Protein AF-A0A950VZ72-F1 (afdb_monomer_lite)

Foldseek 3Di:
DPPVVVVVLVVLQVQLLQPQALVSNVVSLVVSCVVPCVPCVVVSVVCVVCVVVSRVSNVDDPPDDD

Sequence (66 aa):
MPRREREQVARDLKPIYTAVDADAAQQALEAFDQKWDERFPVITQAWLNAWEYVIPFLASPQKYVA

Structure (mmCIF, N/CA/C/O backbone):
data_AF-A0A950VZ72-F1
#
_entry.id   AF-A0A950VZ72-F1
#
loop_
_atom_site.group_PDB
_atom_site.id
_atom_site.type_symbol
_atom_site.label_atom_id
_atom_site.label_alt_id
_atom_site.label_comp_id
_atom_site.label_asym_id
_atom_site.label_entity_id
_atom_site.label_seq_id
_atom_site.pdbx_PDB_ins_code
_atom_site.Cartn_x
_atom_site.Cartn_y
_atom_site.Cartn_z
_atom_site.occupancy
_atom_site.B_iso_or_equiv
_atom_site.auth_seq_id
_atom_site.auth_comp_id
_atom_site.auth_asym_id
_atom_site.auth_atom_id
_atom_site.pdbx_PDB_model_num
ATOM 1 N N . MET A 1 1 ? 3.322 4.974 -17.014 1.00 78.44 1 MET A N 1
ATOM 2 C CA . MET A 1 1 ? 2.498 3.744 -16.953 1.00 78.44 1 MET A CA 1
ATOM 3 C C . MET A 1 1 ? 1.648 3.552 -18.209 1.00 78.44 1 MET A C 1
ATOM 5 O O . MET A 1 1 ? 0.769 4.385 -18.446 1.00 78.44 1 MET A O 1
ATOM 9 N N . PRO A 1 2 ? 1.864 2.459 -18.962 1.00 91.19 2 PRO A N 1
ATOM 10 C CA . PRO A 1 2 ? 0.913 1.866 -19.908 1.00 91.19 2 PRO A CA 1
ATOM 11 C C . PRO A 1 2 ? -0.469 1.587 -19.293 1.00 91.19 2 PRO A C 1
ATOM 13 O O . PRO A 1 2 ? -0.588 1.340 -18.095 1.00 91.19 2 PRO A O 1
ATOM 16 N N . ARG A 1 3 ? -1.524 1.562 -20.120 1.00 90.00 3 ARG A N 1
ATOM 17 C CA . ARG A 1 3 ? -2.919 1.372 -19.671 1.00 90.00 3 ARG A CA 1
ATOM 18 C C . ARG A 1 3 ? -3.137 0.091 -18.855 1.00 90.00 3 ARG A C 1
ATOM 20 O O . ARG A 1 3 ? -3.768 0.155 -17.807 1.00 90.00 3 ARG A O 1
ATOM 27 N N . ARG A 1 4 ? -2.596 -1.046 -19.310 1.00 91.50 4 ARG A N 1
ATOM 28 C CA . ARG A 1 4 ? -2.749 -2.342 -18.620 1.00 91.50 4 ARG A CA 1
ATOM 29 C C . ARG A 1 4 ? -2.162 -2.321 -17.205 1.00 91.50 4 ARG A C 1
ATOM 31 O O . ARG A 1 4 ? -2.748 -2.884 -16.292 1.00 91.50 4 ARG A O 1
ATOM 38 N N . GLU A 1 5 ? -1.046 -1.623 -17.015 1.00 93.00 5 GLU A N 1
ATOM 39 C CA . GLU A 1 5 ? -0.427 -1.476 -15.694 1.00 93.00 5 GLU A CA 1
ATOM 40 C C . GLU A 1 5 ? -1.240 -0.565 -14.788 1.00 93.00 5 GLU A C 1
ATOM 42 O O . GLU A 1 5 ? -1.403 -0.889 -13.623 1.00 93.00 5 GLU A O 1
ATOM 47 N N . ARG A 1 6 ? -1.827 0.518 -15.316 1.00 93.12 6 ARG A N 1
ATOM 48 C CA . ARG A 1 6 ? -2.732 1.371 -14.527 1.00 93.12 6 ARG A CA 1
ATOM 49 C C . ARG A 1 6 ? -3.916 0.579 -13.979 1.00 93.12 6 ARG A C 1
ATOM 51 O O . ARG A 1 6 ? -4.277 0.744 -12.821 1.00 93.12 6 ARG A O 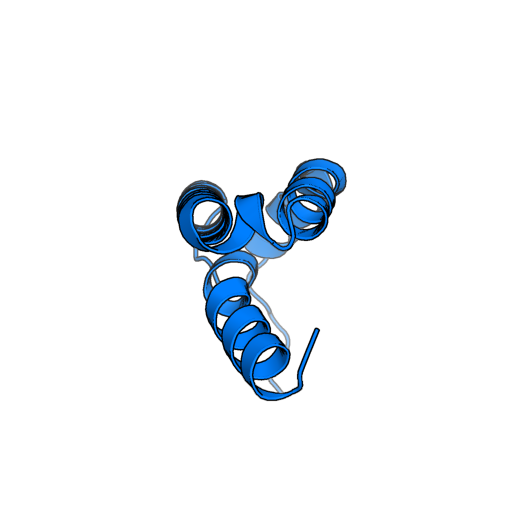1
ATOM 58 N N . GLU A 1 7 ? -4.506 -0.282 -14.808 1.00 95.38 7 GLU A N 1
ATOM 59 C CA . GLU A 1 7 ? -5.625 -1.140 -14.405 1.00 95.38 7 GLU A CA 1
ATOM 60 C C . GLU A 1 7 ? -5.203 -2.142 -13.319 1.00 95.38 7 GLU A C 1
ATOM 62 O O . GLU A 1 7 ? -5.963 -2.381 -12.382 1.00 95.38 7 GLU A O 1
ATOM 67 N N . GLN A 1 8 ? -3.992 -2.698 -13.407 1.00 96.62 8 GLN A N 1
ATOM 68 C CA . GLN A 1 8 ? -3.489 -3.638 -12.407 1.00 96.62 8 GLN A CA 1
ATOM 69 C C . GLN A 1 8 ? -3.090 -2.947 -11.099 1.00 96.62 8 GLN A C 1
ATOM 71 O O . GLN A 1 8 ? -3.504 -3.392 -10.036 1.00 96.62 8 GLN A O 1
ATOM 76 N N . VAL A 1 9 ? -2.391 -1.815 -11.175 1.00 96.06 9 VAL A N 1
ATOM 77 C CA . VAL A 1 9 ? -2.050 -0.978 -10.017 1.00 96.06 9 VAL A CA 1
ATOM 78 C C . VAL A 1 9 ? -3.313 -0.546 -9.278 1.00 96.06 9 VAL A C 1
ATOM 80 O O . VAL A 1 9 ? -3.387 -0.691 -8.067 1.00 96.06 9 VAL A O 1
ATOM 83 N N . ALA A 1 10 ? -4.349 -0.084 -9.985 1.00 95.75 10 ALA A N 1
ATOM 84 C CA . ALA A 1 10 ? -5.609 0.304 -9.350 1.00 95.75 10 ALA A CA 1
ATOM 85 C C . ALA A 1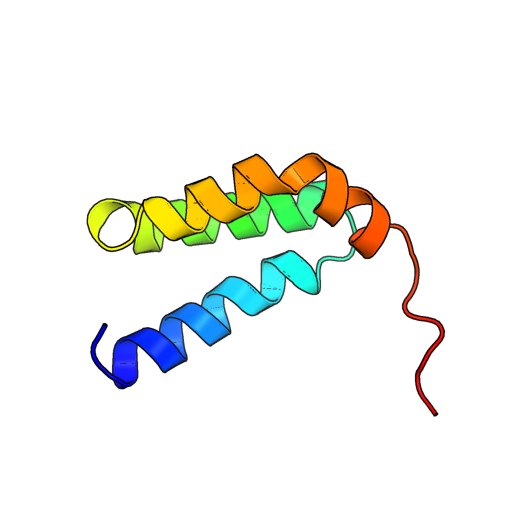 10 ? -6.296 -0.868 -8.624 1.00 95.75 10 ALA A C 1
ATOM 87 O O . ALA A 1 10 ? -6.883 -0.673 -7.559 1.00 95.75 10 ALA A O 1
ATOM 88 N N . ARG A 1 11 ? -6.222 -2.084 -9.185 1.00 97.12 11 ARG A N 1
ATOM 89 C CA . ARG A 1 11 ? -6.732 -3.297 -8.528 1.00 97.12 11 ARG A CA 1
ATOM 90 C C . ARG A 1 11 ? -5.932 -3.638 -7.276 1.00 97.12 11 ARG A C 1
ATOM 92 O O . ARG A 1 11 ? -6.545 -3.945 -6.262 1.00 97.12 11 ARG A O 1
ATOM 99 N N . ASP A 1 12 ? -4.610 -3.548 -7.345 1.00 97.44 12 ASP A N 1
ATOM 100 C CA . ASP A 1 12 ? -3.717 -3.908 -6.241 1.00 97.44 12 ASP A CA 1
ATOM 101 C C . ASP A 1 12 ? -3.691 -2.841 -5.129 1.00 97.44 12 ASP A C 1
ATOM 103 O O . ASP A 1 12 ? -3.403 -3.164 -3.985 1.00 97.44 12 ASP A O 1
ATOM 107 N N . LEU A 1 13 ? -4.049 -1.587 -5.430 1.00 96.50 13 LEU A N 1
ATOM 108 C CA . LEU A 1 13 ? -4.237 -0.526 -4.431 1.00 96.50 13 LEU A CA 1
ATOM 109 C C . LEU A 1 13 ? -5.554 -0.653 -3.656 1.00 96.50 13 LEU A C 1
ATOM 111 O O . LEU A 1 13 ? -5.667 -0.136 -2.547 1.00 96.50 13 LEU A O 1
ATOM 115 N N . LYS A 1 14 ? -6.568 -1.311 -4.236 1.00 95.25 14 LYS A N 1
ATOM 116 C CA . LYS A 1 14 ? -7.905 -1.418 -3.635 1.00 95.25 14 LYS A CA 1
ATOM 117 C C . LYS A 1 14 ? -7.893 -1.984 -2.211 1.00 95.25 14 LYS A C 1
ATOM 119 O O . LYS A 1 14 ? -8.494 -1.349 -1.349 1.00 95.25 14 LYS A O 1
ATOM 124 N N . PRO A 1 15 ? -7.199 -3.101 -1.929 1.00 96.38 15 PRO A N 1
ATOM 125 C CA . PRO A 1 15 ? -7.171 -3.682 -0.592 1.00 96.38 15 PRO A CA 1
ATOM 126 C C . PRO A 1 15 ? -6.614 -2.752 0.491 1.00 96.38 15 PRO A C 1
ATOM 128 O O . PRO A 1 15 ? -6.985 -2.921 1.643 1.00 96.38 15 PRO A O 1
ATOM 131 N N . ILE A 1 16 ? -5.787 -1.759 0.139 1.00 95.44 16 ILE A N 1
ATOM 132 C CA . ILE A 1 16 ? -5.182 -0.827 1.101 1.00 95.44 16 ILE A CA 1
ATOM 133 C C . ILE A 1 16 ? -6.249 0.100 1.699 1.00 95.44 16 ILE A C 1
ATOM 135 O O . ILE A 1 16 ? -6.372 0.197 2.915 1.00 95.44 16 ILE A O 1
ATOM 139 N N . TYR A 1 17 ? -7.068 0.753 0.865 1.00 90.56 17 TYR A N 1
ATOM 140 C CA . TYR A 1 17 ? -8.093 1.696 1.346 1.00 90.56 17 TYR A CA 1
ATOM 141 C C . TYR A 1 17 ? -9.435 1.049 1.688 1.00 90.56 17 TYR A C 1
ATOM 143 O O . TYR A 1 17 ? -10.309 1.718 2.233 1.00 90.56 17 TYR A O 1
ATOM 151 N N . THR A 1 18 ? -9.635 -0.224 1.344 1.00 92.44 18 THR A N 1
ATOM 152 C CA . THR A 1 18 ? -10.820 -0.994 1.757 1.00 92.44 18 THR A CA 1
ATOM 153 C C . THR A 1 18 ? -10.522 -1.977 2.885 1.00 92.44 18 THR A C 1
ATOM 155 O O . THR A 1 18 ? -11.328 -2.877 3.121 1.00 92.44 18 THR A O 1
ATOM 158 N N . ALA A 1 19 ? -9.355 -1.876 3.521 1.00 93.88 19 ALA A N 1
ATOM 159 C CA . ALA A 1 19 ? -8.984 -2.730 4.638 1.00 93.88 19 ALA A CA 1
ATOM 160 C C . ALA A 1 19 ? -9.928 -2.536 5.834 1.00 93.88 19 ALA A C 1
ATOM 162 O O . ALA A 1 19 ? -10.543 -1.483 6.000 1.00 93.88 19 ALA A O 1
ATOM 163 N N . VAL A 1 20 ? -10.036 -3.570 6.669 1.00 89.50 20 VAL A N 1
ATOM 164 C CA . VAL A 1 20 ? -10.897 -3.561 7.864 1.00 89.50 20 VAL A CA 1
ATOM 165 C C . VAL A 1 20 ? -10.293 -2.771 9.027 1.00 89.50 20 VAL A C 1
ATOM 167 O O . VAL A 1 20 ? -11.030 -2.289 9.882 1.00 89.50 20 VAL A O 1
ATOM 170 N N . ASP A 1 21 ? -8.969 -2.636 9.048 1.00 90.69 21 ASP A N 1
ATOM 171 C CA . ASP A 1 21 ? -8.191 -1.906 10.041 1.00 90.69 21 ASP A CA 1
ATOM 172 C C . ASP A 1 21 ? -6.815 -1.510 9.466 1.00 90.69 21 ASP A C 1
ATOM 174 O O . ASP A 1 21 ? -6.490 -1.792 8.306 1.00 90.69 21 ASP A O 1
ATOM 178 N N . ALA A 1 22 ? -6.023 -0.805 10.277 1.00 91.94 22 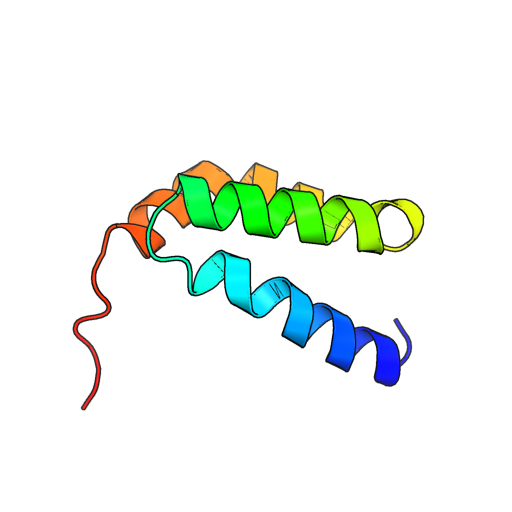ALA A N 1
ATOM 179 C CA . ALA A 1 22 ? -4.700 -0.321 9.895 1.00 91.94 22 ALA A CA 1
ATOM 180 C C . ALA A 1 22 ? -3.698 -1.457 9.630 1.00 91.94 22 ALA A C 1
ATOM 182 O O . ALA A 1 22 ? -2.901 -1.347 8.700 1.00 91.94 22 ALA A O 1
ATOM 183 N N . ASP A 1 23 ? -3.761 -2.549 10.394 1.00 94.44 23 ASP A N 1
ATOM 184 C CA . ASP A 1 23 ? -2.841 -3.680 10.248 1.00 94.44 23 ASP A CA 1
ATOM 185 C C . ASP A 1 23 ? -3.079 -4.398 8.913 1.00 94.44 23 ASP A C 1
ATOM 187 O O . ASP A 1 23 ? -2.138 -4.675 8.166 1.00 94.44 23 ASP A O 1
ATOM 191 N N . ALA A 1 24 ? -4.345 -4.630 8.552 1.00 95.44 24 ALA A N 1
ATOM 192 C CA . ALA A 1 24 ? -4.717 -5.199 7.262 1.00 95.44 24 ALA A CA 1
ATOM 193 C C . ALA A 1 24 ? -4.333 -4.276 6.091 1.00 95.44 24 ALA A C 1
ATOM 195 O O . ALA A 1 24 ? -3.875 -4.756 5.051 1.00 95.44 24 ALA A O 1
ATOM 196 N N . ALA A 1 25 ? -4.474 -2.955 6.251 1.00 95.81 25 ALA A N 1
ATOM 197 C CA . ALA A 1 25 ? -4.024 -1.998 5.242 1.00 95.81 25 ALA A CA 1
ATOM 198 C C . ALA A 1 25 ? -2.502 -2.019 5.075 1.00 95.81 25 ALA A C 1
ATOM 200 O O . ALA A 1 25 ? -2.015 -1.931 3.948 1.00 95.81 25 ALA A O 1
ATOM 201 N N . GLN A 1 26 ? -1.754 -2.148 6.174 1.00 96.44 26 GLN A N 1
ATOM 202 C CA . GLN A 1 26 ? -0.297 -2.206 6.140 1.00 96.44 26 GLN A CA 1
ATOM 203 C C . GLN A 1 26 ? 0.180 -3.469 5.420 1.00 96.44 26 GLN A C 1
ATOM 205 O O . GLN A 1 26 ? 1.011 -3.376 4.522 1.00 96.44 26 GLN A O 1
ATOM 210 N N . GLN A 1 27 ? -0.407 -4.629 5.726 1.00 97.81 27 GLN A N 1
ATOM 211 C CA . GLN A 1 27 ? -0.108 -5.882 5.022 1.00 97.81 27 GLN A CA 1
ATOM 212 C C . GLN A 1 27 ? -0.415 -5.780 3.521 1.00 97.81 27 GLN A C 1
ATOM 214 O O . GLN A 1 27 ? 0.348 -6.262 2.681 1.00 97.81 27 GLN A O 1
ATOM 219 N N . ALA A 1 28 ? -1.524 -5.126 3.161 1.00 97.69 28 ALA A N 1
ATOM 220 C CA . ALA A 1 28 ? -1.861 -4.868 1.766 1.00 97.69 28 ALA A CA 1
ATOM 221 C C . ALA A 1 28 ? -0.852 -3.925 1.086 1.00 97.69 28 ALA A C 1
ATOM 223 O O . ALA A 1 28 ? -0.505 -4.145 -0.075 1.00 97.69 28 ALA A O 1
ATOM 224 N N . LEU A 1 29 ? -0.368 -2.900 1.795 1.00 97.69 29 LEU A N 1
ATOM 225 C CA . LEU A 1 29 ? 0.649 -1.975 1.296 1.00 97.69 29 LEU A CA 1
ATOM 226 C C . LEU A 1 29 ? 2.004 -2.672 1.108 1.00 97.69 29 LEU A C 1
ATOM 228 O O . LEU A 1 29 ? 2.642 -2.461 0.084 1.00 97.69 29 LEU A O 1
ATOM 232 N N . GLU A 1 30 ? 2.410 -3.550 2.025 1.00 97.94 30 GLU A N 1
ATOM 233 C CA . GLU A 1 30 ? 3.625 -4.369 1.897 1.00 97.94 30 GLU A CA 1
ATOM 234 C C . GLU A 1 30 ? 3.547 -5.313 0.688 1.00 97.94 30 GLU A C 1
ATOM 236 O O . GLU A 1 30 ? 4.493 -5.414 -0.093 1.00 97.94 30 GLU A O 1
ATOM 241 N N . ALA A 1 31 ? 2.403 -5.971 0.478 1.00 98.06 31 ALA A N 1
ATOM 242 C CA . ALA A 1 31 ? 2.191 -6.825 -0.691 1.00 98.06 31 ALA A CA 1
ATOM 243 C C . ALA A 1 31 ? 2.185 -6.024 -2.006 1.00 98.06 31 ALA A C 1
ATOM 245 O O . ALA A 1 31 ? 2.678 -6.499 -3.034 1.00 98.06 31 ALA A O 1
ATOM 246 N N . PHE A 1 32 ? 1.630 -4.808 -1.985 1.00 98.06 32 PHE A N 1
ATOM 247 C CA . PHE A 1 32 ? 1.697 -3.886 -3.115 1.00 98.0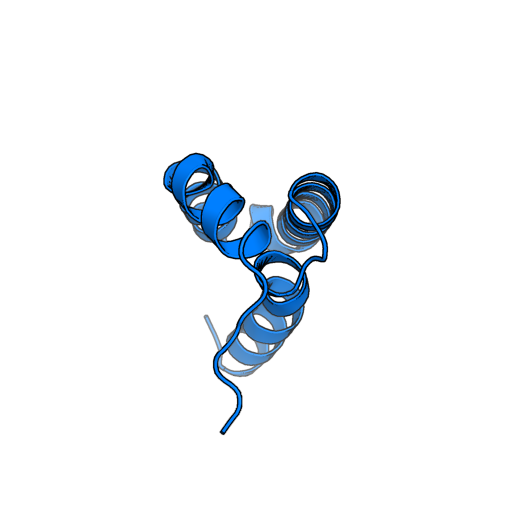6 32 PHE A CA 1
ATOM 248 C C . PHE A 1 32 ? 3.149 -3.498 -3.416 1.00 98.06 32 PHE A C 1
ATOM 250 O O . PHE A 1 32 ? 3.568 -3.567 -4.574 1.00 98.06 32 PHE A O 1
ATOM 257 N N . ASP A 1 33 ? 3.913 -3.145 -2.384 1.00 97.62 33 ASP A N 1
ATOM 258 C CA . ASP A 1 33 ? 5.304 -2.721 -2.496 1.00 97.62 33 ASP A CA 1
ATOM 259 C C . ASP A 1 33 ? 6.184 -3.822 -3.092 1.00 97.62 33 ASP A C 1
ATOM 261 O O . ASP A 1 33 ? 6.809 -3.619 -4.127 1.00 97.62 33 ASP A O 1
ATOM 265 N N . GLN A 1 34 ? 6.103 -5.047 -2.567 1.00 97.81 34 GLN A N 1
ATOM 266 C CA . GLN A 1 34 ? 6.842 -6.203 -3.098 1.00 97.81 34 GLN A CA 1
ATOM 267 C C . GLN A 1 34 ? 6.638 -6.426 -4.603 1.00 97.81 34 GLN A C 1
ATOM 269 O O . GLN A 1 34 ? 7.521 -6.935 -5.292 1.00 97.81 34 GLN A O 1
ATOM 274 N N . LYS A 1 35 ? 5.457 -6.078 -5.122 1.00 97.12 35 LYS A N 1
ATOM 275 C CA . LYS A 1 35 ? 5.115 -6.256 -6.533 1.00 97.12 35 LYS A CA 1
ATOM 276 C C . LYS A 1 35 ? 5.518 -5.068 -7.405 1.00 97.12 35 LYS A C 1
ATOM 278 O O . LYS A 1 35 ? 5.792 -5.258 -8.593 1.00 97.12 35 LYS A O 1
ATOM 283 N N . TRP A 1 36 ? 5.479 -3.853 -6.864 1.00 96.75 36 TRP A N 1
ATOM 284 C CA . TRP A 1 36 ? 5.558 -2.626 -7.655 1.00 96.75 36 TRP A CA 1
ATOM 285 C C . TRP A 1 36 ? 6.755 -1.731 -7.335 1.00 96.75 36 TRP A C 1
ATOM 287 O O . TRP A 1 36 ? 6.998 -0.825 -8.132 1.00 96.75 36 TRP A O 1
ATOM 297 N N . ASP A 1 37 ? 7.524 -1.986 -6.275 1.00 94.69 37 ASP A N 1
ATOM 298 C CA . ASP A 1 37 ? 8.623 -1.120 -5.820 1.00 94.69 37 AS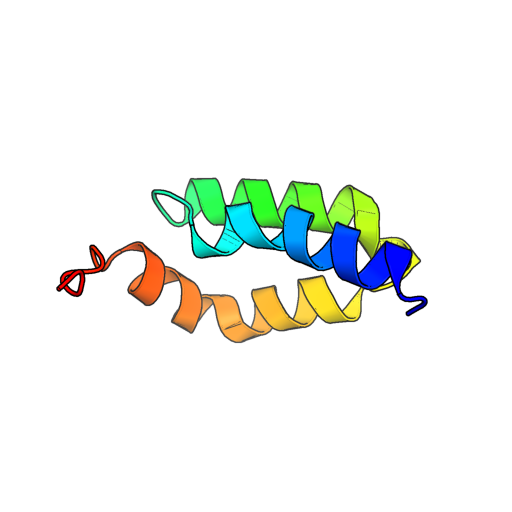P A CA 1
ATOM 299 C C . ASP A 1 37 ? 9.673 -0.874 -6.913 1.00 94.69 37 ASP A C 1
ATOM 301 O O . ASP A 1 37 ? 10.016 0.268 -7.200 1.00 94.69 37 ASP A O 1
ATOM 305 N N . GLU A 1 38 ? 10.080 -1.905 -7.662 1.00 95.38 38 GLU A N 1
ATOM 306 C CA . GLU A 1 38 ? 11.068 -1.736 -8.741 1.00 95.38 38 GLU A CA 1
ATOM 307 C C . GLU A 1 38 ? 10.602 -0.789 -9.863 1.00 95.38 38 GLU A C 1
ATOM 309 O O . GLU A 1 38 ? 11.414 -0.188 -10.570 1.00 95.38 38 GLU A O 1
ATOM 314 N N . ARG A 1 39 ? 9.285 -0.668 -10.073 1.00 94.00 39 ARG A N 1
ATOM 315 C CA . ARG A 1 39 ? 8.711 0.084 -11.201 1.00 94.00 39 ARG A CA 1
ATOM 316 C C . ARG A 1 39 ? 8.113 1.417 -10.774 1.00 94.00 39 ARG A C 1
ATOM 318 O O . ARG A 1 39 ? 8.193 2.387 -11.529 1.00 94.00 39 ARG A O 1
ATOM 325 N N . PHE A 1 40 ? 7.478 1.455 -9.607 1.00 94.50 40 PHE A N 1
ATOM 326 C CA . PHE A 1 40 ? 6.690 2.574 -9.099 1.00 94.50 40 PHE A CA 1
ATOM 327 C C . PHE A 1 40 ? 6.880 2.776 -7.584 1.00 94.50 40 PHE A C 1
ATOM 329 O O . PHE A 1 40 ? 5.882 2.872 -6.862 1.00 94.50 40 PHE A O 1
ATOM 336 N N . PRO A 1 41 ? 8.126 2.949 -7.105 1.00 94.31 41 PRO A N 1
ATOM 337 C CA . PRO A 1 41 ? 8.423 3.060 -5.668 1.00 94.31 41 PRO A CA 1
ATOM 338 C C . PRO A 1 41 ? 7.724 4.273 -5.032 1.00 94.31 41 PRO A C 1
ATOM 340 O O . PRO A 1 41 ? 7.310 4.273 -3.875 1.00 94.31 41 PRO A O 1
ATOM 343 N N . VAL A 1 42 ? 7.505 5.324 -5.832 1.00 96.31 42 VAL A N 1
ATOM 344 C CA . VAL A 1 42 ? 6.840 6.567 -5.413 1.00 96.31 42 VAL A CA 1
ATOM 345 C C . VAL A 1 42 ? 5.400 6.333 -4.943 1.00 96.31 42 VAL A C 1
ATOM 347 O O . VAL A 1 42 ? 4.893 7.117 -4.145 1.00 96.31 42 VAL A O 1
ATOM 350 N N . ILE A 1 43 ? 4.727 5.273 -5.405 1.00 95.44 43 ILE A N 1
ATOM 351 C CA . ILE A 1 43 ? 3.349 4.992 -4.987 1.00 95.44 43 ILE A CA 1
ATOM 352 C C . ILE A 1 43 ? 3.331 4.531 -3.535 1.00 95.44 43 ILE A C 1
ATOM 354 O O . ILE A 1 43 ? 2.608 5.124 -2.737 1.00 95.44 43 ILE A O 1
ATOM 358 N N . THR A 1 44 ? 4.152 3.542 -3.179 1.00 95.56 44 THR A N 1
ATOM 359 C CA . THR A 1 44 ? 4.280 3.090 -1.789 1.00 95.56 44 THR A CA 1
ATOM 360 C C . THR A 1 44 ? 4.707 4.246 -0.889 1.00 95.56 44 THR A C 1
ATOM 362 O O . THR A 1 44 ? 4.086 4.485 0.143 1.00 95.56 44 THR A O 1
ATOM 365 N N . GLN A 1 45 ? 5.689 5.047 -1.319 1.00 96.62 45 GLN A N 1
ATOM 366 C CA . GLN A 1 45 ? 6.135 6.220 -0.561 1.00 96.62 45 GLN A CA 1
ATOM 367 C C . GLN A 1 45 ? 5.014 7.241 -0.335 1.00 96.62 45 GLN A C 1
ATOM 369 O O . GLN A 1 45 ? 4.896 7.791 0.754 1.00 96.62 45 GLN A O 1
ATOM 374 N N . ALA A 1 46 ? 4.154 7.488 -1.327 1.00 96.62 46 ALA A N 1
ATOM 375 C CA . ALA A 1 46 ? 3.016 8.388 -1.159 1.00 96.62 46 ALA A CA 1
ATOM 376 C C . ALA A 1 46 ? 2.017 7.873 -0.108 1.00 96.62 46 ALA A C 1
ATOM 378 O O . ALA A 1 46 ? 1.518 8.666 0.689 1.00 96.62 46 ALA A O 1
ATOM 379 N N . TRP A 1 47 ? 1.761 6.562 -0.072 1.00 95.56 47 TRP A N 1
ATOM 380 C CA . TRP A 1 47 ? 0.924 5.939 0.958 1.00 95.56 47 TRP A CA 1
ATOM 381 C C . TRP A 1 47 ? 1.545 6.037 2.350 1.00 95.56 47 TRP A C 1
ATOM 383 O O . TRP A 1 47 ? 0.854 6.428 3.286 1.00 95.56 47 TRP A O 1
ATOM 393 N N . LEU A 1 48 ? 2.842 5.745 2.476 1.00 95.06 48 LEU A N 1
ATOM 394 C CA . LEU A 1 48 ? 3.569 5.847 3.744 1.00 95.06 48 LEU A CA 1
ATOM 395 C C . LEU A 1 48 ? 3.617 7.292 4.260 1.00 95.06 48 LEU A C 1
ATOM 397 O O . LEU A 1 48 ? 3.362 7.541 5.434 1.00 95.06 48 LEU A O 1
ATOM 401 N N . ASN A 1 49 ? 3.853 8.265 3.378 1.00 97.06 49 ASN A N 1
ATOM 402 C CA . ASN A 1 49 ? 3.846 9.685 3.738 1.00 97.06 49 ASN A CA 1
ATOM 403 C C . ASN A 1 49 ? 2.462 10.173 4.190 1.00 97.06 49 ASN A C 1
ATOM 405 O O . ASN A 1 49 ? 2.365 11.104 4.984 1.00 97.06 49 ASN A O 1
ATOM 409 N N . ALA A 1 50 ? 1.392 9.564 3.678 1.00 94.56 50 ALA A N 1
ATOM 410 C CA . ALA A 1 50 ? 0.018 9.887 4.045 1.00 94.56 50 ALA A CA 1
ATOM 411 C C . ALA A 1 50 ? -0.541 8.983 5.159 1.00 94.56 50 ALA A C 1
ATOM 413 O O . ALA A 1 50 ? -1.724 9.097 5.484 1.00 94.56 50 ALA A O 1
ATOM 414 N N . TRP A 1 51 ? 0.267 8.088 5.739 1.00 93.94 51 TRP A N 1
ATOM 415 C CA . TRP A 1 51 ? -0.219 6.982 6.568 1.00 93.94 51 TRP A CA 1
ATOM 416 C C . TRP A 1 51 ? -1.030 7.441 7.785 1.00 93.94 51 TRP A C 1
ATOM 418 O O . TRP A 1 51 ? -2.093 6.889 8.071 1.00 93.94 51 TRP A O 1
ATOM 428 N N . GLU A 1 52 ? -0.604 8.529 8.433 1.00 92.38 52 GLU A N 1
ATOM 429 C CA . GLU A 1 52 ? -1.317 9.137 9.566 1.00 92.38 52 GLU A CA 1
ATOM 430 C C . GLU A 1 52 ? -2.738 9.608 9.211 1.00 92.38 52 GLU A C 1
ATOM 432 O O . GLU A 1 52 ? -3.604 9.664 10.082 1.00 92.38 52 GLU A O 1
ATOM 437 N N . TYR A 1 53 ? -3.011 9.908 7.938 1.00 89.81 53 TYR A N 1
ATOM 438 C CA . TYR A 1 53 ? -4.340 10.283 7.446 1.00 89.81 53 TYR A CA 1
ATOM 439 C C . TYR A 1 53 ? -5.160 9.077 6.966 1.00 89.81 53 TYR A C 1
ATOM 441 O O . TYR A 1 53 ? -6.392 9.132 6.963 1.00 89.81 53 TYR A O 1
ATOM 449 N N . VAL A 1 54 ? -4.499 7.981 6.583 1.00 87.44 54 VAL A N 1
ATOM 450 C CA . VAL A 1 54 ? -5.145 6.737 6.134 1.00 87.44 54 VAL A CA 1
ATOM 451 C C . VAL A 1 54 ? -5.750 5.980 7.315 1.00 87.44 54 VAL A C 1
ATOM 453 O O . VAL A 1 54 ? -6.882 5.508 7.225 1.00 87.44 54 VAL A O 1
ATOM 456 N N . ILE A 1 55 ? -5.050 5.914 8.450 1.00 87.50 55 ILE A N 1
ATOM 457 C CA . ILE A 1 55 ? -5.522 5.180 9.635 1.00 87.50 55 ILE A CA 1
ATOM 458 C C . ILE A 1 55 ? -6.902 5.683 10.126 1.00 87.50 55 ILE A C 1
ATOM 460 O O . ILE A 1 55 ? -7.806 4.858 10.282 1.00 87.50 55 ILE A O 1
ATOM 464 N N . PRO A 1 56 ? -7.143 6.999 10.317 1.00 87.44 56 PRO A N 1
ATOM 465 C CA . PRO A 1 56 ? -8.459 7.504 10.720 1.00 87.44 56 PRO A CA 1
ATOM 466 C C . PRO A 1 56 ? -9.571 7.234 9.700 1.00 87.44 56 PRO A C 1
ATOM 468 O O . PRO A 1 56 ? -10.728 7.050 10.086 1.00 87.44 56 PRO A O 1
ATOM 471 N N . PHE A 1 57 ? -9.232 7.209 8.406 1.00 84.25 57 PHE A N 1
ATOM 472 C CA . PHE A 1 57 ? -10.174 6.870 7.340 1.00 84.25 57 PHE A CA 1
ATOM 473 C C . PHE A 1 57 ? -10.645 5.414 7.455 1.00 84.25 57 PHE A C 1
ATOM 475 O O . PHE A 1 57 ? -11.841 5.161 7.345 1.00 84.25 57 PHE A O 1
ATOM 482 N N . LEU A 1 58 ? -9.734 4.481 7.751 1.00 82.81 58 LEU A N 1
ATOM 483 C CA . LEU A 1 58 ? -10.049 3.059 7.942 1.00 82.81 58 LEU A CA 1
ATOM 484 C C . LEU A 1 58 ? -10.823 2.794 9.242 1.00 82.81 58 LEU A C 1
ATOM 486 O O . LEU A 1 58 ? -11.733 1.972 9.271 1.00 82.81 58 LEU A O 1
ATOM 490 N N . ALA A 1 59 ? -10.498 3.523 10.313 1.00 76.94 59 ALA A N 1
ATOM 491 C CA . ALA A 1 59 ? -11.172 3.406 11.608 1.00 76.94 59 ALA A CA 1
ATOM 492 C C . ALA A 1 59 ? -12.598 3.992 11.616 1.00 76.94 59 ALA A C 1
ATOM 494 O O . ALA A 1 59 ? -13.372 3.755 12.548 1.00 76.94 59 ALA A O 1
ATOM 495 N N . SER A 1 60 ? -12.957 4.766 10.591 1.00 66.56 60 SER A N 1
ATOM 496 C CA . SER A 1 60 ? -14.293 5.327 10.436 1.00 66.56 60 SER A CA 1
ATOM 497 C C . SER A 1 60 ? -15.133 4.387 9.569 1.00 66.56 60 SER A C 1
ATOM 499 O O . SER A 1 60 ? -14.893 4.318 8.363 1.00 66.56 60 SER A O 1
ATOM 501 N N . PRO A 1 61 ? -16.153 3.684 10.103 1.00 58.91 61 PRO A N 1
ATOM 502 C CA . PRO A 1 61 ? -17.075 2.959 9.241 1.00 58.91 61 PRO A CA 1
ATOM 503 C C . PRO A 1 61 ? -17.687 3.976 8.276 1.00 58.91 61 PRO A C 1
ATOM 505 O O . PRO A 1 61 ? -18.271 4.961 8.736 1.00 58.91 61 PRO A O 1
ATOM 508 N N . GLN A 1 62 ? -17.528 3.773 6.962 1.00 60.59 62 GLN A N 1
ATOM 509 C CA . GLN A 1 62 ? -18.186 4.577 5.932 1.00 60.59 62 GLN A CA 1
ATOM 510 C C . GLN A 1 62 ? -19.703 4.554 6.169 1.00 60.59 62 GLN A C 1
ATOM 512 O O . GLN A 1 62 ? -20.435 3.727 5.635 1.00 60.59 62 GLN A O 1
ATOM 517 N N . LYS A 1 63 ? -20.201 5.483 6.983 1.00 54.19 63 LYS A N 1
ATOM 518 C CA . LYS A 1 63 ? -21.626 5.736 7.179 1.00 54.19 63 LYS A CA 1
ATOM 519 C C . LYS A 1 63 ? -22.144 6.649 6.076 1.00 54.19 63 LYS A C 1
ATOM 521 O O . LYS A 1 63 ? -22.814 7.622 6.375 1.00 54.19 63 LYS A O 1
ATOM 526 N N . TYR A 1 64 ? -21.839 6.356 4.816 1.00 48.88 64 TYR A N 1
ATOM 527 C CA . TYR A 1 64 ? -22.491 7.008 3.680 1.00 48.88 64 TYR A CA 1
ATOM 528 C C . TYR A 1 64 ? -22.625 6.008 2.534 1.00 48.88 64 TYR A C 1
ATOM 530 O O . TYR A 1 64 ? -21.897 6.053 1.548 1.00 48.88 64 TYR A O 1
ATOM 538 N N . VAL A 1 65 ? -23.578 5.092 2.697 1.00 47.94 65 VAL A N 1
ATOM 539 C CA . VAL A 1 65 ? -24.294 4.499 1.568 1.00 47.94 65 VAL A CA 1
ATOM 540 C C . VAL A 1 65 ? -25.727 5.010 1.683 1.00 47.94 65 VAL A C 1
ATOM 542 O O . VAL A 1 65 ? -26.433 4.652 2.626 1.00 47.94 65 VAL A O 1
ATOM 545 N N . ALA A 1 66 ? -26.112 5.888 0.763 1.00 37.88 66 ALA A N 1
ATOM 546 C CA . ALA A 1 66 ? -27.494 6.102 0.357 1.00 37.88 66 ALA A CA 1
ATOM 547 C C . ALA A 1 66 ? -27.537 5.912 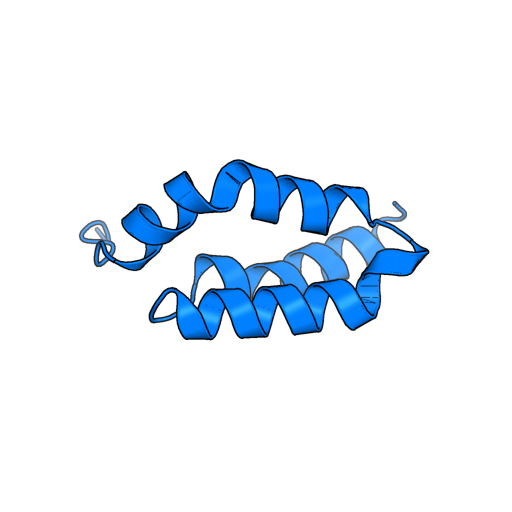-1.159 1.00 37.88 66 ALA A C 1
ATOM 549 O O . ALA A 1 66 ? -26.623 6.453 -1.825 1.00 37.88 66 ALA A O 1
#

Radius of gyration: 12.61 Å; chains: 1; bounding box: 39×17×32 Å

Secondary structure (DSSP, 8-state):
--HHHHHHHHHHHHHHHT-SSHHHHHHHHHHHHHHHTTT-HHHHHHHHHTHHHHHHHHHS------

pLDDT: mean 89.39, std 13.38, range [37.88, 98.06]